Protein AF-A0A1G4R4D9-F1 (afdb_monomer)

pLDDT: mean 79.82, std 10.67, range [34.59, 90.94]

Mean predicted aligned error: 10.73 Å

Solvent-accessible surface area (backbone atoms only — not comparable to full-atom values): 5733 Å² total; per-residue (Å²): 129,46,59,43,79,37,84,89,76,71,23,19,26,25,45,47,76,46,66,45,90,84,70,46,82,44,79,49,76,53,76,71,28,85,40,61,65,61,25,50,49,51,50,52,53,50,52,50,49,51,48,54,60,61,63,52,48,70,68,58,54,46,52,55,50,47,68,68,44,54,84,78,45,58,69,75,61,43,53,57,52,52,49,47,44,60,67,53,52,49,46,57,74,70,63,78,82,122

Sequence (98 aa):
MPAYFNQKTKKWDANFSYRDFENNSRKKMKRGFKTEEEALTWEKDFKEFCKKDMSKSFGEFYKNYESDIRPRVRPSTWRTKEYIVKYKILRLFRGNGG

Foldseek 3Di:
DQWDQDPVLRFIKGWDWDQALVRDIDIDIDTGHNDSVVSVVVVVVVNVVRVVVSPCQVVNVVVVVCVVCVVVDDPVVVVVVVCCCVPPVVVVSVPPPD

Radius of gyration: 20.47 Å; Cα contacts (8 Å, |Δi|>4): 89; chains: 1; bounding box: 41×30×53 Å

Structure (mmCIF, N/CA/C/O backbone):
data_AF-A0A1G4R4D9-F1
#
_entry.id   AF-A0A1G4R4D9-F1
#
loop_
_atom_site.group_PDB
_atom_site.id
_atom_site.type_symbol
_atom_site.label_atom_id
_atom_site.label_alt_id
_atom_site.label_comp_id
_atom_site.label_asym_id
_atom_site.label_entity_id
_atom_site.label_seq_id
_atom_site.pdbx_PDB_ins_code
_atom_site.Cartn_x
_atom_site.Cartn_y
_atom_site.Cartn_z
_atom_site.occupancy
_atom_site.B_iso_or_equiv
_atom_site.auth_seq_id
_atom_site.auth_comp_id
_atom_site.auth_asym_id
_atom_site.auth_atom_id
_atom_site.pdbx_PDB_model_num
ATOM 1 N N . MET A 1 1 ? -8.490 -6.869 18.959 1.00 57.81 1 MET A N 1
ATOM 2 C CA . MET A 1 1 ? -9.732 -6.423 18.298 1.00 57.81 1 MET A CA 1
ATOM 3 C C . MET A 1 1 ? -9.497 -5.015 17.768 1.00 57.81 1 MET A C 1
ATOM 5 O O . MET A 1 1 ? -9.235 -4.137 18.576 1.00 57.81 1 MET A O 1
ATOM 9 N N . PRO A 1 2 ? -9.427 -4.835 16.441 1.00 61.66 2 PRO A N 1
ATOM 10 C CA . PRO A 1 2 ? -9.061 -3.570 15.795 1.00 61.66 2 PRO A CA 1
ATOM 11 C C . PRO A 1 2 ? -10.244 -2.609 15.605 1.00 61.66 2 PRO A C 1
ATOM 13 O O . PRO A 1 2 ? -10.027 -1.450 15.263 1.00 61.66 2 PRO A O 1
ATOM 16 N N . ALA A 1 3 ? -11.481 -3.063 15.825 1.00 73.44 3 ALA A N 1
ATOM 17 C CA . ALA A 1 3 ? -12.655 -2.204 15.891 1.00 73.44 3 ALA A CA 1
ATOM 18 C C . ALA A 1 3 ? -12.875 -1.746 17.342 1.00 73.44 3 ALA A C 1
ATOM 20 O O . ALA A 1 3 ? -12.915 -2.564 18.260 1.00 73.44 3 ALA A O 1
ATOM 21 N N . TYR A 1 4 ? -12.993 -0.437 17.546 1.00 78.88 4 TYR A N 1
ATOM 22 C CA . TYR A 1 4 ? -13.198 0.194 18.845 1.00 78.88 4 TYR A CA 1
ATOM 23 C C . TYR A 1 4 ? -14.509 0.974 18.826 1.00 78.88 4 TYR A C 1
ATOM 25 O O . TYR A 1 4 ? -14.723 1.810 17.947 1.00 78.88 4 TYR A O 1
ATOM 33 N N . PHE A 1 5 ? -15.378 0.732 19.806 1.00 79.75 5 PHE A N 1
ATOM 34 C CA . PHE A 1 5 ? -16.584 1.532 19.975 1.00 79.75 5 PHE A CA 1
ATOM 35 C C . PHE A 1 5 ? -16.254 2.843 20.687 1.00 79.75 5 PHE A C 1
ATOM 37 O O . PHE A 1 5 ? -15.756 2.866 21.815 1.00 79.75 5 PHE A O 1
ATOM 44 N N . ASN A 1 6 ? -16.552 3.957 20.034 1.00 78.75 6 ASN A N 1
ATOM 45 C CA . ASN A 1 6 ? -16.367 5.280 20.589 1.00 78.75 6 ASN A CA 1
ATOM 46 C C . ASN A 1 6 ? -17.636 5.710 21.333 1.00 78.75 6 ASN A C 1
ATOM 48 O O . ASN A 1 6 ? -18.628 6.118 20.729 1.00 78.75 6 ASN A O 1
ATOM 52 N N . GLN A 1 7 ? -17.589 5.655 22.665 1.00 75.62 7 GLN A N 1
ATOM 53 C CA . GLN A 1 7 ? -18.727 5.985 23.532 1.00 75.62 7 GLN A CA 1
ATOM 54 C C . GLN A 1 7 ? -19.209 7.440 23.388 1.00 75.62 7 GLN A C 1
ATOM 56 O O . GLN A 1 7 ? -20.387 7.711 23.602 1.00 75.62 7 GLN A O 1
ATOM 61 N N . LYS A 1 8 ? -18.333 8.375 22.985 1.00 77.31 8 LYS A N 1
ATOM 62 C CA . LYS A 1 8 ? -18.692 9.795 22.812 1.00 77.31 8 LYS A CA 1
ATOM 63 C C . LYS A 1 8 ? -19.489 10.041 21.536 1.00 77.31 8 LYS A C 1
ATOM 65 O O . LYS A 1 8 ? -20.415 10.843 21.532 1.00 77.31 8 LYS A O 1
ATOM 70 N N . THR A 1 9 ? -19.125 9.368 20.448 1.00 75.75 9 THR A N 1
ATOM 71 C CA . THR A 1 9 ? -19.770 9.546 19.138 1.00 75.75 9 THR A CA 1
ATOM 72 C C . THR A 1 9 ? -20.803 8.466 18.828 1.00 75.75 9 THR A C 1
ATOM 74 O O . THR A 1 9 ? -21.508 8.597 17.831 1.00 75.75 9 THR A O 1
ATOM 77 N N . LYS A 1 10 ? -20.908 7.425 19.671 1.00 81.69 10 LYS A N 1
ATOM 78 C CA . LYS A 1 10 ? -21.715 6.212 19.455 1.00 81.69 10 LYS A CA 1
ATOM 79 C C . LYS A 1 10 ? -21.430 5.552 18.096 1.00 81.69 10 LYS A C 1
ATOM 81 O O . LYS A 1 10 ? -22.341 5.061 17.437 1.00 81.69 10 LYS A O 1
ATOM 86 N N . LYS A 1 11 ? -20.171 5.596 17.654 1.00 85.88 11 LYS A N 1
ATOM 87 C CA . LYS A 1 11 ? -19.709 5.074 16.357 1.00 85.88 11 LYS A CA 1
ATOM 88 C C . LYS A 1 11 ? -18.543 4.112 16.542 1.00 85.88 11 LYS A C 1
ATOM 90 O O . LYS A 1 11 ? -17.862 4.149 17.563 1.00 85.88 11 LYS A O 1
ATOM 95 N N . TRP A 1 12 ? -18.313 3.277 15.540 1.00 84.50 12 TRP A N 1
ATOM 96 C CA . TRP A 1 12 ? -17.213 2.323 15.502 1.00 84.50 12 TRP A CA 1
ATOM 97 C C . TRP A 1 12 ? -16.017 2.902 14.744 1.00 84.50 12 TRP A C 1
ATOM 99 O O . TRP A 1 12 ? -16.169 3.564 13.718 1.00 84.50 12 TRP A O 1
ATOM 109 N N . ASP A 1 13 ? -14.815 2.648 15.247 1.00 84.81 13 ASP A N 1
ATOM 110 C CA . ASP A 1 13 ? -13.554 3.098 14.665 1.00 84.81 13 ASP A CA 1
ATOM 111 C C . ASP A 1 13 ? -12.669 1.879 14.372 1.00 84.81 13 ASP A C 1
ATOM 113 O O . ASP A 1 13 ? -12.464 1.043 15.246 1.00 84.81 13 ASP A O 1
ATOM 117 N N . ALA A 1 14 ? -12.107 1.779 13.167 1.00 86.38 14 ALA A N 1
ATOM 118 C CA . ALA A 1 14 ? -11.160 0.728 12.800 1.00 86.38 14 ALA A CA 1
ATOM 119 C C . ALA A 1 14 ? -9.721 1.242 12.945 1.00 86.38 14 ALA A C 1
ATOM 121 O O . ALA A 1 14 ? -9.360 2.269 12.362 1.00 86.38 14 ALA A O 1
ATOM 122 N N . ASN A 1 15 ? -8.888 0.525 13.693 1.00 87.25 15 ASN A N 1
ATOM 123 C CA . ASN A 1 15 ? -7.465 0.789 13.864 1.00 87.25 15 ASN A CA 1
ATOM 124 C C . ASN A 1 15 ? -6.676 -0.521 13.789 1.00 87.25 15 ASN A C 1
ATOM 126 O O . ASN A 1 15 ? -6.769 -1.369 14.676 1.00 87.25 15 ASN A O 1
ATOM 130 N N . PHE A 1 16 ? -5.869 -0.666 12.742 1.00 87.31 16 PHE A N 1
ATOM 131 C CA . PHE A 1 16 ? -5.048 -1.852 12.526 1.00 87.31 16 PHE A CA 1
ATOM 132 C C . PHE A 1 16 ? -3.671 -1.492 11.967 1.00 87.31 16 PHE A C 1
ATOM 134 O O . PHE A 1 16 ? -3.462 -0.447 11.343 1.00 87.31 16 PHE A O 1
ATOM 141 N N . SER A 1 17 ? -2.713 -2.388 12.188 1.00 84.06 17 SER A N 1
ATOM 142 C CA . SER A 1 17 ? -1.412 -2.358 11.529 1.00 84.06 17 SER A CA 1
ATOM 143 C C . SER A 1 17 ? -1.440 -3.187 10.245 1.00 84.06 17 SER A C 1
ATOM 145 O O . SER A 1 17 ? -2.078 -4.239 10.170 1.00 84.06 17 SER A O 1
ATOM 147 N N . TYR A 1 18 ? -0.733 -2.713 9.22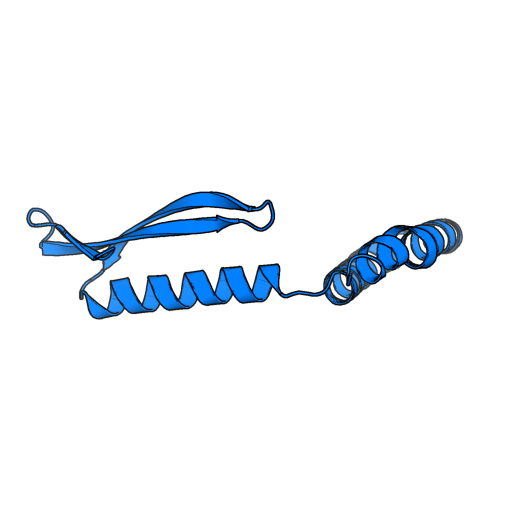5 1.00 84.94 18 TYR A N 1
ATOM 148 C CA . TYR A 1 18 ? -0.483 -3.434 7.982 1.00 84.94 18 TYR A CA 1
ATOM 149 C C . TYR A 1 18 ? 0.994 -3.309 7.606 1.00 84.94 18 TYR A C 1
ATOM 151 O O . TYR A 1 18 ? 1.681 -2.380 8.037 1.00 84.94 18 TYR A O 1
ATOM 159 N N . ARG A 1 19 ? 1.493 -4.273 6.832 1.00 80.44 19 ARG A N 1
ATOM 160 C CA . ARG A 1 19 ? 2.823 -4.186 6.227 1.00 80.44 19 ARG A CA 1
ATOM 161 C C . ARG A 1 19 ? 2.691 -3.549 4.859 1.00 80.44 19 ARG A C 1
ATOM 163 O O . ARG A 1 19 ? 1.821 -3.937 4.082 1.00 80.44 19 ARG A O 1
ATOM 170 N N . ASP A 1 20 ? 3.535 -2.562 4.622 1.00 75.62 20 ASP A N 1
ATOM 171 C CA . ASP A 1 20 ? 3.651 -1.902 3.334 1.00 75.62 20 ASP A CA 1
ATOM 172 C C . ASP A 1 20 ? 4.487 -2.742 2.353 1.00 75.62 20 ASP A C 1
ATOM 174 O O . ASP A 1 20 ? 5.124 -3.720 2.758 1.00 75.62 20 ASP A O 1
ATOM 178 N N . PHE A 1 21 ? 4.538 -2.335 1.083 1.00 68.06 21 PHE A N 1
ATOM 179 C CA . PHE A 1 21 ? 5.356 -2.99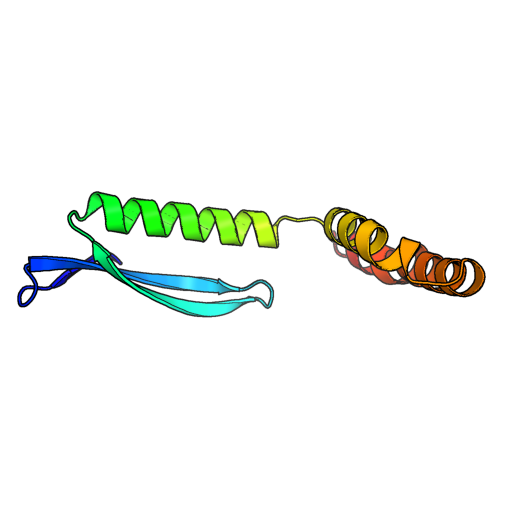5 0.050 1.00 68.06 21 PHE A CA 1
ATOM 180 C C . PHE A 1 21 ? 6.861 -3.001 0.380 1.00 68.06 21 PHE A C 1
ATOM 182 O O . PHE A 1 21 ? 7.588 -3.886 -0.058 1.00 68.06 21 PHE A O 1
ATOM 189 N N . GLU A 1 22 ? 7.324 -2.062 1.208 1.00 70.69 22 GLU A N 1
ATOM 190 C CA . GLU A 1 22 ? 8.698 -2.002 1.732 1.00 70.69 22 GLU A CA 1
ATOM 191 C C . GLU A 1 22 ? 8.896 -2.834 3.015 1.00 70.69 22 GLU A C 1
ATOM 193 O O . GLU A 1 22 ? 9.887 -2.663 3.717 1.00 70.69 22 GLU A O 1
ATOM 198 N N . ASN A 1 23 ? 7.936 -3.698 3.377 1.00 72.56 23 ASN A N 1
ATOM 199 C CA . ASN A 1 23 ? 7.906 -4.475 4.626 1.00 72.56 23 ASN A CA 1
ATOM 200 C C . ASN A 1 23 ? 7.856 -3.617 5.914 1.00 72.56 23 ASN A C 1
ATOM 202 O O . ASN A 1 23 ? 8.006 -4.121 7.029 1.00 72.56 23 ASN A O 1
ATOM 206 N N . ASN A 1 24 ? 7.583 -2.318 5.777 1.00 82.06 24 ASN A N 1
ATOM 207 C CA . ASN A 1 24 ? 7.436 -1.383 6.887 1.00 82.06 24 ASN A CA 1
ATOM 208 C C . ASN A 1 24 ? 6.066 -1.550 7.568 1.00 82.06 24 ASN A C 1
ATOM 210 O O . ASN A 1 24 ?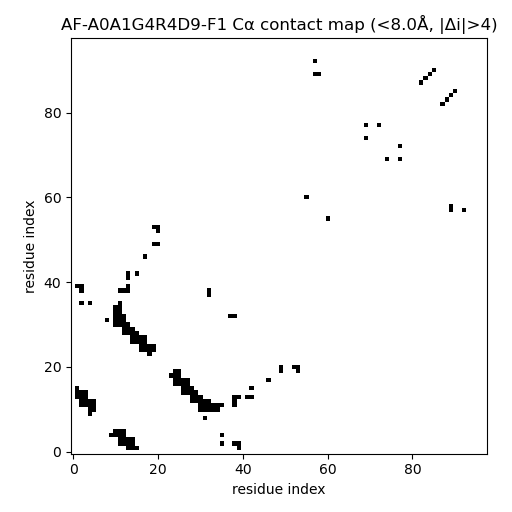 5.030 -1.593 6.904 1.00 82.06 24 ASN A O 1
ATOM 214 N N . SER A 1 25 ? 6.040 -1.626 8.904 1.00 83.19 25 SER A N 1
ATOM 215 C CA . SER A 1 25 ? 4.792 -1.707 9.678 1.00 83.19 25 SER A CA 1
ATOM 216 C C . SER A 1 25 ? 4.161 -0.322 9.807 1.00 83.19 25 SER A C 1
ATOM 218 O O . SER A 1 25 ? 4.677 0.545 10.515 1.00 83.19 25 SER A O 1
ATOM 220 N N . ARG A 1 26 ? 3.035 -0.100 9.128 1.00 86.31 26 ARG A N 1
ATOM 221 C CA . ARG A 1 26 ? 2.274 1.153 9.178 1.00 86.31 26 ARG A CA 1
ATOM 222 C C . ARG A 1 26 ? 0.951 0.938 9.904 1.00 86.31 26 ARG A C 1
ATOM 224 O O . ARG A 1 26 ? 0.337 -0.123 9.821 1.00 86.31 26 ARG A O 1
ATOM 231 N N . LYS A 1 27 ? 0.490 1.963 10.621 1.00 88.19 27 LYS A N 1
ATOM 232 C CA . LYS A 1 27 ? -0.829 1.970 11.274 1.00 88.19 27 LYS A CA 1
ATOM 233 C C . LYS A 1 27 ? -1.828 2.723 10.405 1.00 88.19 27 LYS A C 1
ATOM 235 O O . LYS A 1 27 ? -1.522 3.809 9.913 1.00 88.19 27 LYS A O 1
ATOM 240 N N . LYS A 1 28 ? -3.023 2.162 10.226 1.00 87.75 28 LYS A N 1
ATOM 241 C CA . LYS A 1 28 ? -4.146 2.819 9.553 1.00 87.75 28 LYS A CA 1
ATOM 242 C C . LYS A 1 28 ? -5.307 2.941 10.529 1.00 87.75 28 LYS A C 1
ATOM 244 O O . LYS A 1 28 ? -5.672 1.973 11.188 1.00 87.75 28 LYS A O 1
ATOM 249 N N . MET A 1 29 ? -5.887 4.137 10.587 1.00 87.94 29 MET A N 1
ATOM 250 C CA . MET A 1 29 ? -7.078 4.417 11.380 1.00 87.94 29 MET A CA 1
ATOM 251 C C . MET A 1 29 ? -8.149 5.048 10.493 1.00 87.94 29 MET A C 1
ATOM 253 O O . MET A 1 29 ? -7.856 5.981 9.742 1.00 87.94 29 MET A O 1
ATOM 257 N N . LYS A 1 30 ? -9.386 4.565 10.601 1.00 85.94 30 LYS A N 1
ATOM 258 C CA . LYS A 1 30 ? -10.576 5.199 10.028 1.00 85.94 30 LYS A CA 1
ATOM 259 C C . LYS A 1 30 ? -11.675 5.224 11.080 1.00 85.94 30 LYS A C 1
ATOM 261 O O . LYS A 1 30 ? -11.919 4.226 11.749 1.00 85.94 30 LYS A O 1
ATOM 266 N N . ARG A 1 31 ? -12.293 6.391 11.245 1.00 88.44 31 ARG A N 1
ATOM 267 C CA . ARG A 1 31 ? -13.292 6.652 12.283 1.00 88.44 31 ARG A CA 1
ATOM 268 C C . ARG A 1 31 ? -14.680 6.814 11.685 1.00 88.44 31 ARG A C 1
ATOM 270 O O . ARG A 1 31 ? -14.800 7.269 10.548 1.00 88.44 31 ARG A O 1
ATOM 277 N N . GLY A 1 32 ? -15.703 6.535 12.485 1.00 84.62 32 GLY A N 1
ATOM 278 C CA . GLY A 1 32 ? -17.079 6.924 12.182 1.00 84.62 32 GLY A CA 1
ATOM 279 C C . GLY A 1 32 ? -17.935 5.893 11.445 1.00 84.62 32 GLY A C 1
ATOM 280 O O . GLY A 1 32 ? -18.912 6.290 10.811 1.00 84.62 32 GLY A O 1
ATOM 281 N N . PHE A 1 33 ? -17.606 4.607 11.541 1.00 86.44 33 PHE A N 1
ATOM 282 C CA . PHE A 1 33 ? -18.465 3.520 11.070 1.00 86.44 33 PHE A CA 1
ATOM 283 C C . PHE A 1 33 ? -19.737 3.415 11.914 1.00 86.44 33 PHE A C 1
ATOM 285 O O . PHE A 1 33 ? -19.737 3.739 13.107 1.00 86.44 33 PHE A O 1
ATOM 292 N N . LYS A 1 34 ? -20.840 2.980 11.296 1.00 83.81 34 LYS A N 1
ATOM 293 C CA . LYS A 1 34 ? -22.119 2.829 12.008 1.00 83.81 34 LYS A CA 1
ATOM 294 C C . LYS A 1 34 ? -22.168 1.529 12.806 1.00 83.81 34 LYS A C 1
ATOM 296 O O . LYS A 1 34 ? -22.727 1.518 13.899 1.00 83.81 34 LYS A O 1
ATOM 301 N N . THR A 1 35 ? -21.563 0.466 12.284 1.00 86.31 35 THR A N 1
ATOM 302 C CA . THR A 1 35 ? -21.557 -0.870 12.892 1.00 86.31 35 THR A CA 1
ATOM 303 C C . THR A 1 35 ? -20.137 -1.422 13.010 1.00 86.31 35 THR A C 1
ATOM 305 O O . THR A 1 35 ? -19.221 -0.986 12.310 1.00 86.31 35 THR A O 1
ATOM 308 N N . GLU A 1 36 ? -19.952 -2.394 13.906 1.00 85.19 36 GLU A N 1
ATOM 309 C CA . GLU A 1 36 ? -18.688 -3.125 14.053 1.00 85.19 36 GLU A CA 1
ATOM 310 C C . GLU A 1 36 ? -18.337 -3.897 12.777 1.00 85.19 36 GLU A C 1
ATOM 312 O O . GLU A 1 36 ? -17.186 -3.904 12.343 1.00 85.19 36 GLU A O 1
ATOM 317 N N . GLU A 1 37 ? -19.344 -4.494 12.137 1.00 86.25 37 GLU A N 1
ATOM 318 C CA . GLU A 1 37 ? -19.179 -5.256 10.899 1.00 86.25 37 GLU A CA 1
ATOM 319 C C . GLU A 1 37 ? -18.594 -4.403 9.775 1.00 86.25 37 GLU A C 1
ATOM 321 O O . GLU A 1 37 ? -17.678 -4.852 9.097 1.00 86.25 37 GLU A O 1
ATOM 326 N N . GLU A 1 38 ? -19.057 -3.159 9.619 1.00 86.25 38 GLU A N 1
ATOM 327 C CA . GLU A 1 38 ? -18.561 -2.230 8.597 1.00 86.25 38 GLU A CA 1
ATOM 328 C C . GLU A 1 38 ? -17.091 -1.840 8.841 1.00 86.25 38 GLU A C 1
ATOM 330 O O . GLU A 1 38 ? -16.301 -1.682 7.907 1.00 86.25 38 GLU A O 1
ATOM 335 N N . ALA A 1 39 ? -16.695 -1.725 10.112 1.00 86.69 39 ALA A N 1
ATOM 336 C CA . ALA A 1 39 ? -15.308 -1.483 10.495 1.00 86.69 39 ALA A CA 1
ATOM 337 C C . ALA A 1 39 ? -14.413 -2.705 10.196 1.00 86.69 39 ALA A C 1
ATOM 339 O O . ALA A 1 39 ? -13.283 -2.544 9.723 1.00 86.69 39 ALA A O 1
ATOM 340 N N . LEU A 1 40 ? -14.920 -3.920 10.438 1.00 86.94 40 LEU A N 1
ATOM 341 C CA . LEU A 1 40 ? -14.213 -5.182 10.191 1.00 86.94 40 LEU A CA 1
ATOM 342 C C . LEU A 1 40 ? -14.101 -5.523 8.7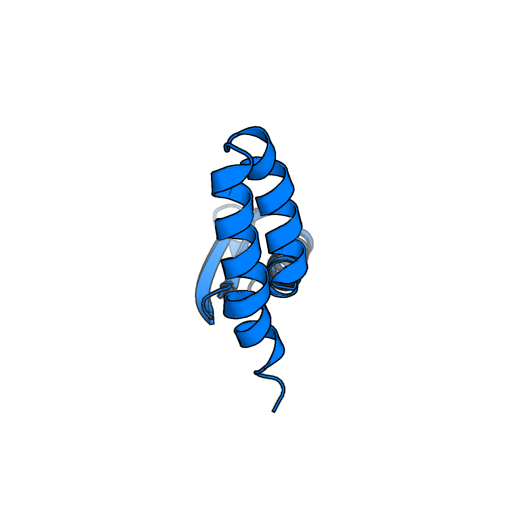00 1.00 86.94 40 LEU A C 1
ATOM 344 O O . LEU A 1 40 ? -13.045 -5.984 8.261 1.00 86.94 40 LEU A O 1
ATOM 348 N N . THR A 1 41 ? -15.155 -5.310 7.908 1.00 88.94 41 THR A N 1
ATOM 349 C CA . THR A 1 41 ? -15.109 -5.510 6.449 1.00 88.94 41 THR A CA 1
ATOM 350 C C . THR A 1 41 ? -14.114 -4.556 5.814 1.00 88.94 41 THR A C 1
ATOM 352 O O . THR A 1 41 ? -13.262 -4.995 5.047 1.00 88.94 41 THR A O 1
ATOM 355 N N . TRP A 1 42 ? -14.109 -3.288 6.230 1.00 89.19 42 TRP A N 1
ATOM 356 C CA . TRP A 1 42 ? -13.138 -2.318 5.735 1.00 89.19 42 TRP A CA 1
ATOM 357 C C . TRP A 1 42 ? -11.682 -2.721 6.018 1.00 89.19 42 TRP A C 1
ATOM 359 O O . TRP A 1 42 ? -10.816 -2.551 5.158 1.00 89.19 42 TRP A O 1
ATOM 369 N N . GLU A 1 43 ? -11.386 -3.277 7.196 1.00 88.44 43 GLU A N 1
ATOM 370 C CA . GLU A 1 43 ? -10.053 -3.816 7.488 1.00 88.44 43 GLU A CA 1
ATOM 371 C C . GLU A 1 43 ? -9.692 -4.989 6.569 1.00 88.44 43 GLU A C 1
ATOM 373 O O . GLU A 1 43 ? -8.570 -5.037 6.054 1.00 88.44 43 GLU A O 1
ATOM 378 N N . LYS A 1 44 ? -10.615 -5.941 6.380 1.00 88.00 44 LYS A N 1
ATOM 379 C CA . LYS A 1 44 ? -10.397 -7.097 5.500 1.00 88.00 44 LYS A CA 1
ATOM 380 C C . LYS A 1 44 ? -10.113 -6.643 4.073 1.00 88.00 44 LYS A C 1
ATOM 382 O O . LYS A 1 44 ? -9.073 -7.015 3.530 1.00 88.00 44 LYS A O 1
ATOM 387 N N . ASP A 1 45 ? -10.957 -5.773 3.529 1.00 88.56 45 ASP A N 1
ATOM 388 C CA . ASP A 1 45 ? -10.820 -5.232 2.177 1.00 88.56 45 ASP A CA 1
ATOM 389 C C . ASP A 1 45 ? -9.497 -4.481 2.007 1.00 88.56 45 ASP A C 1
ATOM 391 O O . ASP A 1 45 ? -8.799 -4.648 1.008 1.00 88.56 45 ASP A O 1
ATOM 395 N N . PHE A 1 46 ? -9.096 -3.689 3.007 1.00 87.50 46 PHE A N 1
ATOM 396 C CA . PHE A 1 46 ? -7.832 -2.958 2.962 1.00 87.50 46 PHE A CA 1
ATOM 397 C C . PHE A 1 46 ? -6.623 -3.899 3.001 1.00 87.50 46 PHE A C 1
ATOM 399 O O . PHE A 1 46 ? -5.667 -3.718 2.247 1.00 87.50 46 PHE A O 1
ATOM 406 N N . LYS A 1 47 ? -6.649 -4.935 3.847 1.00 84.19 47 LYS A N 1
ATOM 407 C CA . LYS A 1 47 ? -5.581 -5.944 3.881 1.00 84.19 47 LYS A CA 1
ATOM 408 C C . LYS A 1 47 ? -5.516 -6.733 2.579 1.00 84.19 47 LYS A C 1
ATOM 410 O O . LYS A 1 47 ? -4.414 -7.030 2.123 1.00 84.19 47 LYS A O 1
ATOM 415 N N . GLU A 1 48 ? -6.653 -7.072 1.981 1.00 84.31 48 GLU A N 1
ATOM 416 C CA . GLU A 1 48 ? -6.695 -7.708 0.665 1.00 84.31 48 GLU A CA 1
ATOM 417 C C . GLU A 1 48 ? -6.154 -6.800 -0.431 1.00 84.31 48 GLU A C 1
ATOM 419 O O . GLU A 1 48 ? -5.379 -7.267 -1.260 1.00 84.31 48 GLU A O 1
ATOM 424 N N . PHE A 1 49 ? -6.508 -5.515 -0.421 1.00 80.31 49 PHE A N 1
ATOM 425 C CA . PHE A 1 49 ? -5.966 -4.525 -1.344 1.00 80.31 49 PHE A CA 1
ATOM 426 C C . PHE A 1 49 ? -4.440 -4.448 -1.231 1.00 80.31 49 PHE A C 1
ATOM 428 O O . PHE A 1 49 ? -3.743 -4.632 -2.226 1.00 80.31 49 PHE A O 1
ATOM 435 N N . CYS A 1 50 ? -3.908 -4.303 -0.013 1.00 77.62 50 CYS A N 1
ATOM 436 C CA . CYS A 1 50 ? -2.463 -4.302 0.215 1.00 77.62 50 CYS A CA 1
ATOM 437 C C . CYS A 1 50 ? -1.805 -5.620 -0.222 1.00 77.62 50 CYS A C 1
ATOM 439 O O . CYS A 1 50 ? -0.736 -5.595 -0.823 1.00 77.62 50 CYS A O 1
ATOM 441 N N . LYS A 1 51 ? -2.428 -6.780 0.034 1.00 73.00 51 LYS A N 1
ATOM 442 C CA . LYS A 1 51 ? -1.925 -8.082 -0.440 1.00 73.00 51 LYS A CA 1
ATOM 443 C C . LYS A 1 51 ? -1.933 -8.188 -1.963 1.00 73.00 51 LYS A C 1
ATOM 445 O O . LYS A 1 51 ? -0.961 -8.677 -2.523 1.00 73.00 51 LYS A O 1
ATOM 450 N N . LYS A 1 52 ? -2.997 -7.735 -2.629 1.00 67.62 52 LYS A N 1
ATOM 451 C CA . LYS A 1 52 ? -3.110 -7.715 -4.094 1.00 67.62 52 LYS A CA 1
ATOM 452 C C . LYS A 1 52 ? -2.060 -6.795 -4.711 1.00 67.62 52 LYS A C 1
ATOM 454 O O . LYS A 1 52 ? -1.432 -7.189 -5.685 1.00 67.62 52 LYS A O 1
ATOM 459 N N . ASP A 1 53 ? -1.813 -5.628 -4.122 1.00 64.75 53 ASP A N 1
ATOM 460 C CA . ASP A 1 53 ? -0.748 -4.727 -4.572 1.00 64.75 53 ASP A CA 1
ATOM 461 C C . ASP A 1 53 ? 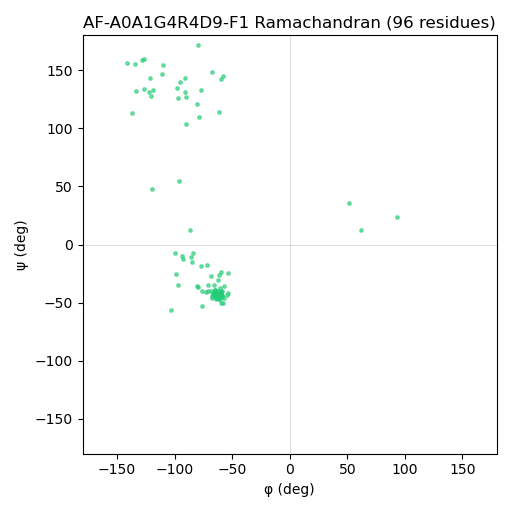0.652 -5.311 -4.349 1.00 64.75 53 ASP A C 1
ATOM 463 O O . ASP A 1 53 ? 1.477 -5.254 -5.256 1.00 64.75 53 ASP A O 1
ATOM 467 N N . MET A 1 54 ? 0.908 -5.944 -3.199 1.00 62.09 54 MET A N 1
ATOM 468 C CA . MET A 1 54 ? 2.180 -6.632 -2.925 1.00 62.09 54 MET A CA 1
ATOM 469 C C . MET A 1 54 ? 2.388 -7.894 -3.776 1.00 62.09 54 MET A C 1
ATOM 471 O O . MET A 1 54 ? 3.523 -8.286 -4.026 1.00 62.09 54 MET A O 1
ATOM 475 N N . SER A 1 55 ? 1.306 -8.545 -4.209 1.00 57.44 55 SER A N 1
ATOM 476 C CA . SER A 1 55 ? 1.348 -9.761 -5.026 1.00 57.44 55 SER A CA 1
ATOM 477 C C . SER A 1 55 ? 1.505 -9.480 -6.520 1.00 57.44 55 SER A C 1
ATOM 479 O O . SER A 1 55 ? 1.684 -10.434 -7.284 1.00 57.44 55 SER A O 1
ATOM 481 N N . LYS A 1 56 ? 1.433 -8.217 -6.965 1.00 63.06 56 LYS A N 1
ATOM 482 C CA . LYS A 1 56 ? 1.719 -7.887 -8.364 1.00 63.06 56 LYS A CA 1
ATOM 483 C C . LYS A 1 56 ? 3.158 -8.275 -8.648 1.00 63.06 56 LYS A C 1
ATOM 485 O O . LYS A 1 56 ? 4.099 -7.707 -8.094 1.00 63.06 56 LYS A O 1
ATOM 490 N N . SER A 1 57 ? 3.335 -9.262 -9.520 1.00 70.00 57 SER A N 1
ATOM 491 C CA . SER A 1 57 ? 4.673 -9.620 -9.972 1.00 70.00 57 SER A CA 1
ATOM 492 C C . SER A 1 57 ? 5.319 -8.382 -10.603 1.00 70.00 57 SER A C 1
ATOM 494 O O . SER A 1 57 ? 4.649 -7.595 -11.277 1.00 70.00 57 SER A O 1
ATOM 496 N N . PHE A 1 58 ? 6.632 -8.204 -10.436 1.00 71.19 58 PHE A N 1
ATOM 497 C CA . PHE A 1 58 ? 7.345 -7.087 -11.069 1.00 71.19 58 PHE A CA 1
ATOM 498 C C . PHE A 1 58 ? 7.113 -7.038 -12.599 1.00 71.19 58 PHE A C 1
ATOM 500 O O . PHE A 1 58 ? 7.159 -5.974 -13.213 1.00 71.19 58 PHE A O 1
ATOM 507 N N . GLY A 1 59 ? 6.785 -8.182 -13.214 1.00 71.50 59 GLY A N 1
ATOM 508 C CA . GLY A 1 59 ? 6.360 -8.271 -14.611 1.00 71.50 59 GLY A CA 1
ATOM 509 C C . GLY A 1 59 ? 5.032 -7.567 -14.923 1.00 71.50 59 GLY A C 1
ATOM 510 O O . GLY A 1 59 ? 4.929 -6.931 -15.968 1.00 71.50 59 GLY A O 1
ATOM 511 N N . GLU A 1 60 ? 4.029 -7.632 -14.045 1.00 75.50 60 GLU A N 1
ATOM 512 C CA . GLU A 1 60 ? 2.768 -6.888 -14.213 1.00 75.50 60 GLU A CA 1
ATOM 513 C C . GLU A 1 60 ? 2.966 -5.387 -14.009 1.00 75.50 60 GLU A C 1
ATOM 515 O O . GLU A 1 60 ? 2.452 -4.585 -14.788 1.00 75.50 60 GLU A O 1
ATOM 520 N N . PHE A 1 61 ? 3.780 -5.002 -13.022 1.00 79.62 61 PHE A N 1
ATOM 521 C CA . PHE A 1 61 ? 4.164 -3.604 -12.830 1.00 79.62 61 PHE A CA 1
ATOM 522 C C . PHE A 1 61 ? 4.865 -3.036 -14.072 1.00 79.62 61 PHE A C 1
ATOM 524 O O . PHE A 1 61 ? 4.532 -1.942 -14.533 1.00 79.62 61 PHE A O 1
ATOM 531 N N . TYR A 1 62 ? 5.790 -3.802 -14.660 1.00 81.75 62 TYR A N 1
ATOM 532 C CA . TYR A 1 62 ? 6.493 -3.388 -15.871 1.00 81.75 62 TYR A CA 1
ATOM 533 C C . TYR A 1 62 ? 5.550 -3.161 -17.059 1.00 81.75 62 TYR A C 1
ATOM 535 O O . TYR A 1 62 ? 5.755 -2.204 -17.800 1.00 81.75 62 TYR A O 1
ATOM 543 N N . LYS A 1 63 ? 4.498 -3.973 -17.225 1.00 82.88 63 LYS A N 1
ATOM 544 C CA . LYS A 1 63 ? 3.510 -3.772 -18.301 1.00 82.88 63 LYS A CA 1
ATOM 545 C C . LYS A 1 63 ? 2.784 -2.431 -18.177 1.00 82.88 63 LYS A C 1
ATOM 547 O O . LYS A 1 63 ? 2.636 -1.729 -19.174 1.00 82.88 63 LYS A O 1
ATOM 552 N N . ASN A 1 64 ? 2.384 -2.056 -16.961 1.00 84.06 64 ASN A N 1
ATOM 553 C CA . ASN A 1 64 ? 1.742 -0.761 -16.718 1.00 84.06 64 ASN A CA 1
ATOM 554 C C . ASN A 1 64 ? 2.717 0.395 -16.993 1.00 84.06 64 ASN A C 1
ATOM 556 O O . ASN A 1 64 ? 2.384 1.329 -17.718 1.00 84.06 64 ASN A O 1
ATOM 560 N N . TYR A 1 65 ? 3.959 0.282 -16.507 1.00 85.19 65 TYR A N 1
ATOM 561 C CA . TYR A 1 65 ? 5.019 1.252 -16.797 1.00 85.19 65 TYR A CA 1
ATOM 562 C C . TYR A 1 65 ? 5.295 1.392 -18.303 1.00 85.19 65 TYR A C 1
ATOM 564 O O . TYR A 1 65 ? 5.459 2.503 -18.807 1.00 85.19 65 TYR A O 1
ATOM 572 N N . GLU A 1 66 ? 5.349 0.277 -19.037 1.00 86.75 66 GLU A N 1
ATOM 573 C CA . GLU A 1 66 ? 5.536 0.279 -20.486 1.00 86.75 66 GLU A CA 1
ATOM 574 C C . GLU A 1 66 ? 4.397 1.012 -21.194 1.00 86.75 66 GLU A C 1
ATOM 576 O O . GLU A 1 66 ? 4.678 1.880 -22.018 1.00 86.75 66 GLU A O 1
ATOM 581 N N . SER A 1 67 ? 3.141 0.731 -20.840 1.00 86.25 67 SER A N 1
ATOM 582 C CA . SER A 1 67 ? 1.976 1.388 -21.444 1.00 86.25 67 SER A CA 1
ATOM 583 C C . SER A 1 67 ? 2.002 2.912 -21.272 1.00 86.25 67 SER A C 1
ATOM 585 O O . SER A 1 67 ? 1.693 3.645 -22.211 1.00 86.25 67 SER A O 1
ATOM 587 N N . ASP A 1 68 ? 2.426 3.400 -20.105 1.00 86.50 68 ASP A N 1
ATOM 588 C CA . ASP A 1 68 ? 2.424 4.834 -19.794 1.00 86.50 68 ASP A CA 1
ATOM 589 C C . ASP A 1 68 ? 3.615 5.592 -20.400 1.00 86.50 68 ASP A C 1
ATOM 591 O O . ASP A 1 68 ? 3.498 6.755 -20.803 1.00 86.50 68 ASP A O 1
ATOM 595 N N . ILE A 1 69 ? 4.790 4.957 -20.446 1.00 86.88 69 ILE A N 1
ATOM 596 C CA . ILE A 1 69 ? 6.052 5.624 -20.797 1.00 86.88 69 ILE A CA 1
ATOM 597 C C . ILE A 1 69 ? 6.426 5.440 -22.266 1.00 86.88 69 ILE A C 1
ATOM 599 O O . ILE A 1 69 ? 6.967 6.370 -22.870 1.00 86.88 69 ILE A O 1
ATOM 603 N N . ARG A 1 70 ? 6.128 4.284 -22.868 1.00 85.56 70 ARG A N 1
ATOM 604 C CA . ARG A 1 70 ? 6.443 3.991 -24.274 1.00 85.56 70 ARG A CA 1
ATOM 605 C C . ARG A 1 70 ? 5.924 5.044 -25.266 1.00 85.56 70 ARG A C 1
ATOM 607 O O . ARG A 1 70 ? 6.707 5.406 -26.141 1.00 85.56 70 ARG A O 1
ATOM 614 N N . PRO A 1 71 ? 4.699 5.601 -25.152 1.00 89.50 71 PRO A N 1
ATOM 615 C CA . PRO A 1 71 ? 4.244 6.641 -26.082 1.00 89.50 71 PRO A CA 1
ATOM 616 C C . PRO A 1 71 ? 4.941 7.999 -25.885 1.00 89.50 71 PRO A C 1
ATOM 618 O O . PRO A 1 71 ? 4.909 8.837 -26.781 1.00 89.50 71 PRO A O 1
ATOM 621 N N . ARG A 1 72 ? 5.580 8.238 -24.730 1.00 88.69 72 ARG A N 1
ATOM 622 C CA . ARG A 1 72 ? 6.207 9.526 -24.372 1.00 88.69 72 ARG A CA 1
ATOM 623 C C . ARG A 1 72 ? 7.696 9.603 -24.712 1.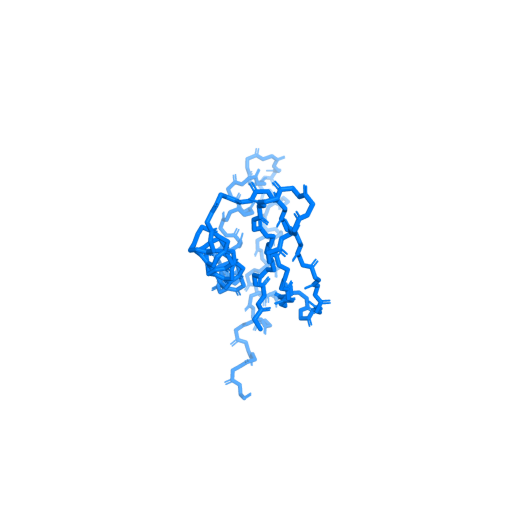00 88.69 72 ARG A C 1
ATOM 625 O O . ARG A 1 72 ? 8.301 10.664 -24.582 1.00 88.69 72 ARG A O 1
ATOM 632 N N . VAL A 1 73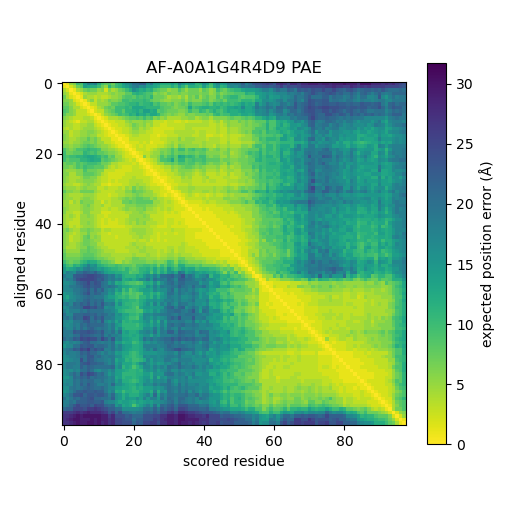 ? 8.316 8.486 -25.090 1.00 89.69 73 VAL A N 1
ATOM 633 C CA . VAL A 1 73 ? 9.773 8.366 -25.234 1.00 89.69 73 VAL A CA 1
ATOM 634 C C . VAL A 1 73 ? 10.136 7.955 -26.658 1.00 89.69 73 VAL A C 1
ATOM 636 O O . VAL A 1 73 ? 9.462 7.140 -27.281 1.00 89.69 73 VAL A O 1
ATOM 639 N N . ARG A 1 74 ? 11.244 8.498 -27.181 1.00 90.25 74 ARG A N 1
ATOM 640 C CA . ARG A 1 74 ? 11.752 8.129 -28.509 1.00 90.25 74 ARG A CA 1
ATOM 641 C C . ARG A 1 74 ? 12.078 6.624 -28.580 1.00 90.25 74 ARG A C 1
ATOM 643 O O . ARG A 1 74 ? 12.659 6.096 -27.628 1.00 90.25 74 ARG A O 1
ATOM 650 N N . PRO A 1 75 ? 11.825 5.944 -29.715 1.00 87.38 75 PRO A N 1
ATOM 651 C CA . PRO A 1 75 ? 12.054 4.500 -29.845 1.00 87.38 75 PRO A CA 1
ATOM 652 C C . PRO A 1 75 ? 13.492 4.049 -29.547 1.00 87.38 75 PRO A C 1
ATOM 654 O O . PRO A 1 75 ? 13.702 2.990 -28.957 1.00 87.38 75 PRO A O 1
ATOM 657 N N . SER A 1 76 ? 14.490 4.858 -29.917 1.00 86.38 76 SER A N 1
ATOM 658 C CA . SER A 1 76 ? 15.907 4.583 -29.636 1.00 86.38 76 SER A CA 1
ATOM 659 C C . SER A 1 76 ? 16.203 4.555 -28.135 1.00 86.38 76 SER A C 1
ATOM 661 O O . SER A 1 76 ? 16.868 3.645 -27.650 1.00 86.38 76 SER A O 1
ATOM 663 N N . THR A 1 77 ? 15.653 5.507 -27.381 1.00 85.69 77 THR A N 1
ATOM 664 C CA . THR A 1 77 ? 15.782 5.574 -25.921 1.00 85.69 77 THR A CA 1
ATOM 665 C C . THR A 1 77 ? 14.973 4.474 -25.230 1.00 85.69 77 THR A C 1
ATOM 667 O O . THR A 1 77 ? 15.413 3.934 -24.213 1.00 85.69 77 THR A O 1
ATOM 670 N N . TRP A 1 78 ? 13.810 4.110 -25.782 1.00 90.94 78 TRP A N 1
ATOM 671 C CA . TRP A 1 78 ? 12.986 3.022 -25.255 1.00 90.94 78 TRP A CA 1
ATOM 672 C C . TRP A 1 78 ? 13.704 1.671 -25.324 1.00 90.94 78 TRP A C 1
ATOM 674 O O . TRP A 1 78 ? 13.730 0.967 -24.320 1.00 90.94 78 TRP A O 1
ATOM 684 N N . ARG A 1 79 ? 14.369 1.343 -26.443 1.00 86.25 79 ARG A N 1
ATOM 685 C CA . ARG A 1 79 ? 15.122 0.080 -26.602 1.00 86.25 79 ARG A CA 1
ATOM 686 C C . ARG A 1 79 ? 16.159 -0.141 -25.502 1.00 86.25 79 ARG A C 1
ATOM 688 O O . ARG A 1 79 ? 16.247 -1.235 -24.953 1.00 86.25 79 ARG A O 1
ATOM 695 N N . THR A 1 80 ? 16.912 0.896 -25.135 1.00 88.38 80 THR A N 1
ATOM 696 C CA . THR A 1 80 ? 17.901 0.795 -24.051 1.00 88.38 80 THR A CA 1
ATOM 697 C C . THR A 1 80 ? 17.227 0.560 -22.698 1.00 88.38 80 THR A C 1
ATOM 699 O O . THR A 1 80 ? 17.677 -0.287 -21.927 1.00 88.38 80 THR A O 1
ATOM 702 N N . LYS A 1 81 ? 16.121 1.263 -22.411 1.00 85.56 81 LYS A N 1
ATOM 703 C CA . LYS A 1 81 ? 15.344 1.066 -21.175 1.00 85.56 81 LYS A CA 1
ATOM 704 C C . LYS A 1 81 ? 14.733 -0.333 -21.102 1.00 85.56 81 LYS A C 1
ATOM 706 O O . LYS A 1 81 ? 14.868 -0.999 -20.082 1.00 85.56 81 LYS A O 1
ATOM 711 N N . GLU A 1 82 ? 14.111 -0.791 -22.183 1.00 88.56 82 GLU A N 1
ATOM 712 C CA . GLU A 1 82 ? 13.541 -2.131 -22.307 1.00 88.56 82 GLU A CA 1
ATOM 713 C C . GLU A 1 82 ? 14.605 -3.209 -22.072 1.00 88.56 82 GLU A C 1
ATOM 715 O O . GLU A 1 82 ? 14.383 -4.126 -21.281 1.00 88.56 82 GLU A O 1
ATOM 720 N N . TYR A 1 83 ? 15.786 -3.067 -22.681 1.00 88.56 83 TYR A N 1
ATOM 721 C CA . TYR A 1 83 ? 16.894 -3.997 -22.486 1.00 88.56 83 TYR A CA 1
ATOM 722 C C . TYR A 1 83 ? 17.357 -4.045 -21.020 1.00 88.56 83 TYR A C 1
ATOM 724 O O . TYR A 1 83 ? 17.497 -5.122 -20.440 1.00 88.56 83 TYR A O 1
ATOM 732 N N . ILE A 1 84 ? 17.544 -2.890 -20.373 1.00 87.56 84 ILE A N 1
ATOM 733 C CA . ILE A 1 84 ? 17.940 -2.833 -18.957 1.00 87.56 84 ILE A CA 1
ATOM 734 C C . ILE A 1 84 ? 16.892 -3.523 -18.076 1.00 87.56 84 ILE A C 1
ATOM 736 O O . ILE A 1 84 ? 17.245 -4.344 -17.226 1.00 87.56 84 ILE A O 1
ATOM 740 N N . VAL A 1 85 ? 15.607 -3.236 -18.292 1.00 85.81 85 VAL A N 1
ATOM 741 C CA . VAL A 1 85 ? 14.543 -3.810 -17.465 1.00 85.81 85 VAL A CA 1
ATOM 742 C C . VAL A 1 85 ? 14.416 -5.319 -17.689 1.00 85.81 85 VAL A C 1
ATOM 744 O O . VAL A 1 85 ? 14.384 -6.061 -16.710 1.00 85.81 85 VAL A O 1
ATOM 747 N N . LYS A 1 86 ? 14.418 -5.798 -18.940 1.00 83.00 86 LYS A N 1
ATOM 748 C CA . LYS A 1 86 ? 14.282 -7.230 -19.269 1.00 83.00 86 LYS A CA 1
ATOM 749 C C . LYS A 1 86 ? 15.479 -8.069 -18.833 1.00 83.00 86 LYS A C 1
ATOM 751 O O . LYS A 1 86 ? 15.289 -9.140 -18.263 1.00 83.00 86 LYS A O 1
ATOM 756 N N . TYR A 1 87 ? 16.700 -7.596 -19.073 1.00 82.88 87 TYR A N 1
ATOM 757 C CA . TYR A 1 87 ? 17.896 -8.428 -18.910 1.00 82.88 87 TYR A CA 1
ATOM 758 C C . TYR A 1 87 ? 18.631 -8.218 -17.587 1.00 82.88 87 TYR A C 1
ATOM 760 O O . TYR A 1 87 ? 19.311 -9.135 -17.127 1.00 82.88 87 TYR A O 1
ATOM 768 N N . LYS A 1 88 ? 18.497 -7.045 -16.954 1.00 82.31 88 LYS A N 1
ATOM 769 C CA . LYS A 1 88 ? 19.128 -6.774 -15.653 1.00 82.31 88 LYS A CA 1
ATOM 770 C C . LYS A 1 88 ? 18.118 -6.853 -14.519 1.00 82.31 88 LYS A C 1
ATOM 772 O O . LYS A 1 88 ? 18.300 -7.645 -13.605 1.00 82.31 88 LYS A O 1
ATOM 777 N N . ILE A 1 89 ? 17.038 -6.081 -14.592 1.00 81.62 89 ILE A N 1
ATOM 778 C CA . ILE A 1 89 ? 16.124 -5.910 -13.455 1.00 81.62 89 ILE A CA 1
ATOM 779 C C . ILE A 1 89 ? 15.225 -7.141 -13.278 1.00 81.62 89 ILE A C 1
ATOM 781 O O . ILE A 1 89 ? 15.230 -7.764 -12.221 1.00 81.62 89 ILE A O 1
ATOM 785 N N . LEU A 1 90 ? 14.522 -7.571 -14.329 1.00 76.75 90 LEU A N 1
ATOM 786 C CA . LEU A 1 90 ? 13.655 -8.754 -14.288 1.00 76.75 90 LEU A CA 1
ATOM 787 C C . LEU A 1 90 ? 14.428 -10.044 -13.983 1.00 76.75 90 LEU A C 1
ATOM 789 O O . LEU A 1 90 ? 13.885 -10.942 -13.343 1.00 76.75 90 LEU A O 1
ATOM 793 N N . ARG A 1 91 ? 15.699 -10.128 -14.395 1.00 74.94 91 ARG A N 1
ATOM 794 C CA . ARG A 1 91 ? 16.575 -11.258 -14.060 1.00 74.94 91 ARG A CA 1
ATOM 795 C C . ARG A 1 91 ? 16.861 -11.339 -12.558 1.00 74.94 91 ARG A C 1
ATOM 797 O O . ARG A 1 91 ? 16.838 -12.439 -12.019 1.00 74.94 91 ARG A O 1
ATOM 804 N N . LEU A 1 92 ? 17.071 -10.206 -11.884 1.00 74.62 92 LEU A N 1
ATOM 805 C CA . LEU A 1 92 ? 17.280 -10.163 -10.431 1.00 74.62 92 LEU A CA 1
ATOM 806 C C . LEU A 1 92 ? 16.027 -10.611 -9.667 1.00 74.62 92 LEU A C 1
ATOM 808 O O . LEU A 1 92 ? 16.123 -11.403 -8.737 1.00 74.62 92 LEU A O 1
ATOM 812 N N . PHE A 1 93 ? 14.843 -10.185 -10.109 1.00 66.50 93 PHE A N 1
ATOM 813 C CA . PHE A 1 93 ? 13.580 -10.564 -9.465 1.00 66.50 93 PHE A CA 1
ATOM 814 C C . PHE A 1 93 ? 13.101 -11.985 -9.796 1.00 66.50 93 PHE A C 1
ATOM 816 O O . PHE A 1 93 ? 12.293 -12.538 -9.059 1.00 66.50 93 PHE A O 1
ATOM 823 N N . ARG A 1 94 ? 13.599 -12.600 -10.876 1.00 64.69 94 ARG A N 1
ATOM 824 C CA . ARG A 1 94 ? 13.378 -14.026 -11.180 1.00 64.69 94 ARG A CA 1
ATOM 825 C C . ARG A 1 94 ? 14.372 -14.966 -10.484 1.00 64.69 94 ARG A C 1
ATOM 827 O O . ARG A 1 94 ? 14.125 -16.164 -10.468 1.00 64.69 94 ARG A O 1
ATOM 834 N N . GLY A 1 95 ? 15.482 -14.445 -9.955 1.00 53.25 95 GLY A N 1
ATOM 835 C CA . GLY A 1 95 ? 16.585 -15.232 -9.389 1.00 53.25 95 GLY A CA 1
ATOM 836 C C . GLY A 1 95 ? 16.523 -15.503 -7.882 1.00 53.25 95 GLY A C 1
ATOM 837 O O . GLY A 1 95 ? 17.260 -16.361 -7.414 1.00 53.25 95 GLY A O 1
ATOM 838 N N . ASN A 1 96 ? 15.648 -14.835 -7.123 1.00 46.94 96 ASN A N 1
ATOM 839 C CA . ASN A 1 96 ? 15.500 -15.042 -5.672 1.00 46.94 96 ASN A CA 1
ATOM 840 C C . ASN A 1 96 ? 14.361 -16.022 -5.344 1.00 46.94 96 ASN A C 1
ATOM 842 O O . ASN A 1 96 ? 13.429 -15.696 -4.612 1.00 46.9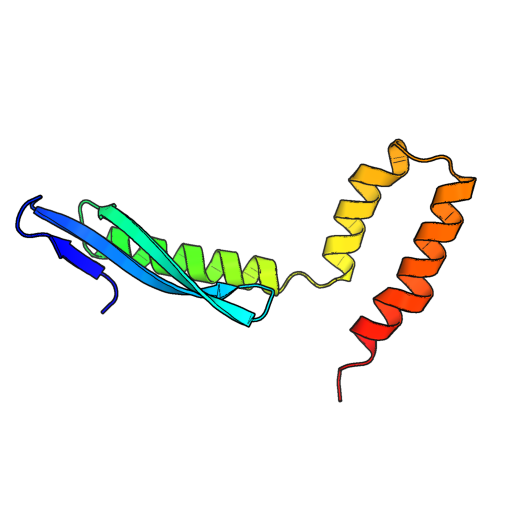4 96 ASN A O 1
ATOM 846 N N . GLY A 1 97 ? 14.430 -17.210 -5.941 1.00 46.97 97 GLY A N 1
ATOM 847 C CA . GLY A 1 97 ? 13.590 -18.367 -5.623 1.00 46.97 97 GLY A CA 1
ATOM 848 C C . GLY A 1 97 ? 14.439 -19.550 -5.159 1.00 46.97 97 GLY A C 1
ATOM 849 O O . GLY A 1 97 ? 14.292 -20.641 -5.704 1.00 46.97 97 GLY A O 1
ATOM 850 N N . GLY A 1 98 ? 15.369 -19.297 -4.234 1.00 34.59 98 GLY A N 1
ATOM 851 C CA . GLY A 1 98 ? 16.132 -20.302 -3.492 1.00 34.59 98 GLY A CA 1
ATOM 852 C C . GLY A 1 98 ? 15.863 -20.146 -2.007 1.00 34.59 98 GLY A C 1
ATOM 853 O O . GLY A 1 98 ? 15.872 -18.978 -1.556 1.00 34.59 98 GLY A O 1
#

Secondary structure (DSSP, 8-state):
--EEEETTTTEEEEEEEEE-TTS-EEEEEEEEESSHHHHHHHHHHHHHHHHHHHTS-HHHHHHHHHHHHGGGS-HHHHHHHHHIIIIIIHHHHHH---

Nearest PDB structure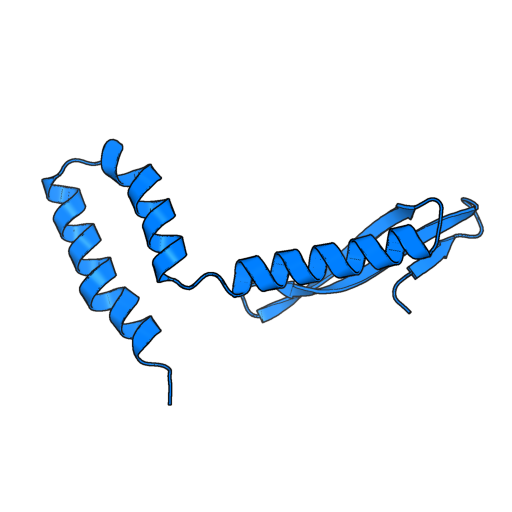s (foldseek):
  7og2-assembly1_B  TM=7.341E-01  e=6.294E-01  Pseudoalteromonas luteoviolacea DSM 6061